Protein AF-A0A512J968-F1 (afdb_monomer_lite)

Foldseek 3Di:
DPDLVNLLVVLVVVLVVLVPDPQDPDLVVLVVSLVVLVVSLVSCVVSVHDPVSNVSSVVSNVVSVVVNVVVVVVVVVD

Radius of gyration: 14.03 Å; chains: 1; bounding box: 41×17×37 Å

Structure (mmCIF, N/CA/C/O backbone):
data_AF-A0A512J968-F1
#
_entry.id   AF-A0A512J968-F1
#
loop_
_atom_site.group_PDB
_atom_site.id
_atom_site.type_symbol
_atom_site.label_atom_id
_atom_site.label_alt_id
_atom_site.label_comp_id
_atom_site.label_asym_id
_atom_site.label_entity_id
_atom_site.label_seq_id
_atom_site.pdbx_PDB_ins_code
_atom_site.Cartn_x
_atom_site.Cartn_y
_atom_site.Cartn_z
_atom_site.occupancy
_atom_site.B_iso_or_equiv
_atom_site.auth_seq_id
_atom_site.auth_comp_id
_atom_site.auth_asym_id
_atom_site.auth_atom_id
_atom_site.pdbx_PDB_model_num
ATOM 1 N N . MET A 1 1 ? -24.564 -4.409 8.154 1.00 46.81 1 MET A N 1
ATOM 2 C CA . MET A 1 1 ? -23.476 -3.564 8.695 1.00 46.81 1 MET A CA 1
ATOM 3 C C . MET A 1 1 ? -22.233 -4.425 8.813 1.00 46.81 1 MET A C 1
ATOM 5 O O . MET A 1 1 ? -22.220 -5.320 9.646 1.00 46.81 1 MET A O 1
ATOM 9 N N . ILE A 1 2 ? -21.235 -4.227 7.950 1.00 53.62 2 ILE A N 1
ATOM 10 C CA . ILE A 1 2 ? -19.919 -4.849 8.152 1.00 53.62 2 ILE A CA 1
ATOM 11 C C . ILE A 1 2 ? -19.302 -4.167 9.375 1.00 53.62 2 ILE A C 1
ATOM 13 O O . ILE A 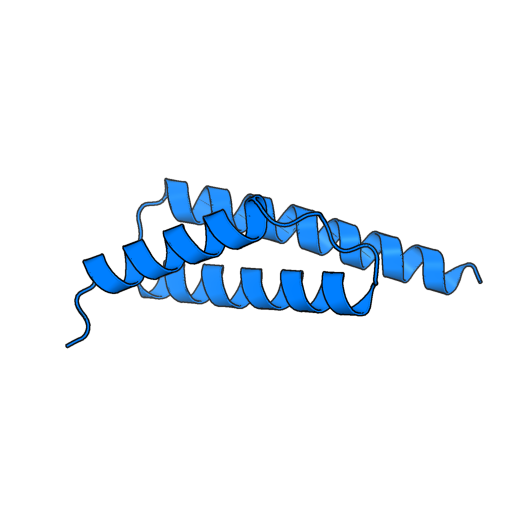1 2 ? -19.267 -2.939 9.448 1.00 53.62 2 ILE A O 1
ATOM 17 N N . ASN A 1 3 ? -18.908 -4.968 10.360 1.00 72.12 3 ASN A N 1
ATOM 18 C CA . ASN A 1 3 ? -18.387 -4.489 11.631 1.00 72.12 3 ASN A CA 1
ATOM 19 C C . ASN A 1 3 ? -17.032 -3.788 11.403 1.00 72.12 3 ASN A C 1
ATOM 21 O O . ASN A 1 3 ? -16.195 -4.313 10.664 1.00 72.12 3 ASN A O 1
ATOM 25 N N . ARG A 1 4 ? -16.809 -2.606 11.997 1.00 67.50 4 ARG A N 1
ATOM 26 C CA . ARG A 1 4 ? -15.573 -1.814 11.790 1.00 67.50 4 ARG A CA 1
ATOM 27 C C . ARG A 1 4 ? -14.324 -2.624 12.142 1.00 67.50 4 ARG A C 1
ATOM 29 O O . ARG A 1 4 ? -13.368 -2.643 11.370 1.00 67.50 4 ARG A O 1
ATOM 36 N N . ASP A 1 5 ? -14.410 -3.423 13.201 1.00 73.31 5 ASP A N 1
ATOM 37 C CA . ASP A 1 5 ? -13.342 -4.326 13.640 1.00 73.31 5 ASP A CA 1
ATOM 38 C C . ASP A 1 5 ? -13.011 -5.420 12.622 1.00 73.31 5 ASP A C 1
ATOM 40 O O . ASP A 1 5 ? -11.893 -5.931 12.587 1.00 73.31 5 ASP A O 1
ATOM 44 N N . THR A 1 6 ? -13.982 -5.835 11.808 1.00 83.12 6 THR A N 1
ATOM 45 C CA . THR A 1 6 ? -13.754 -6.811 10.736 1.00 83.12 6 THR A CA 1
ATOM 46 C C . THR A 1 6 ? -12.996 -6.161 9.582 1.00 83.12 6 THR A C 1
ATOM 48 O O . THR A 1 6 ? -12.126 -6.797 8.992 1.00 83.12 6 THR A O 1
ATOM 51 N N . ARG A 1 7 ? -13.278 -4.883 9.292 1.00 82.38 7 ARG A N 1
ATOM 52 C CA . ARG A 1 7 ? -12.618 -4.130 8.221 1.00 82.38 7 ARG A CA 1
ATOM 53 C C . ARG A 1 7 ? -11.174 -3.786 8.581 1.00 82.38 7 ARG A C 1
ATOM 55 O O . ARG A 1 7 ? -10.291 -4.070 7.781 1.00 82.38 7 ARG A O 1
ATOM 62 N N . ALA A 1 8 ? -10.928 -3.294 9.797 1.00 83.06 8 ALA A N 1
ATOM 63 C CA . ALA A 1 8 ? -9.575 -3.042 10.300 1.00 83.06 8 ALA A CA 1
ATOM 64 C C . ALA A 1 8 ? -8.712 -4.316 10.253 1.00 83.06 8 ALA A C 1
ATOM 66 O O . ALA A 1 8 ? -7.638 -4.314 9.662 1.00 83.06 8 ALA A O 1
ATOM 67 N N . ARG A 1 9 ? -9.237 -5.448 10.752 1.00 86.06 9 ARG A N 1
ATOM 68 C CA . ARG A 1 9 ? -8.547 -6.750 10.682 1.00 86.06 9 ARG A CA 1
ATOM 69 C C . ARG A 1 9 ? -8.254 -7.207 9.255 1.00 86.06 9 ARG A C 1
ATOM 71 O O . ARG A 1 9 ? -7.211 -7.809 9.019 1.00 86.06 9 ARG A O 1
ATOM 78 N N . SER A 1 10 ? -9.166 -6.956 8.318 1.00 89.31 10 SER A N 1
ATOM 79 C CA . SER A 1 10 ? -8.958 -7.294 6.906 1.00 89.31 10 SER A CA 1
ATOM 80 C C . SER A 1 10 ? -7.828 -6.473 6.288 1.00 89.31 10 SER A C 1
ATOM 82 O O . SER A 1 10 ? -7.007 -7.031 5.568 1.00 89.31 10 SER A O 1
ATOM 84 N N . ILE A 1 11 ? -7.773 -5.175 6.595 1.00 90.31 11 ILE A N 1
ATOM 85 C CA . ILE A 1 11 ? -6.729 -4.262 6.1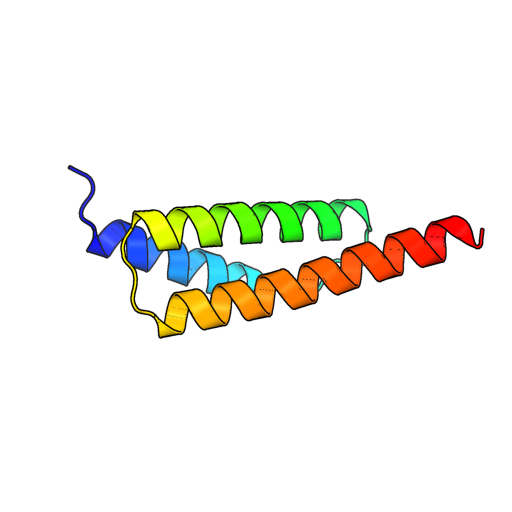17 1.00 90.31 11 ILE A CA 1
ATOM 86 C C . ILE A 1 11 ? -5.372 -4.677 6.681 1.00 90.31 11 ILE A C 1
ATOM 88 O O . ILE A 1 11 ? -4.444 -4.900 5.912 1.00 90.31 11 ILE A O 1
ATOM 92 N N . THR A 1 12 ? -5.272 -4.880 7.999 1.00 89.56 12 THR A N 1
ATOM 93 C CA . THR A 1 12 ? -4.025 -5.329 8.635 1.00 89.56 12 THR A CA 1
ATOM 94 C C . THR A 1 12 ? -3.546 -6.655 8.054 1.00 89.56 12 THR A C 1
ATOM 96 O O . THR A 1 12 ? -2.370 -6.797 7.741 1.00 89.56 12 THR A O 1
ATOM 99 N N . ARG A 1 13 ? -4.447 -7.628 7.857 1.00 92.00 13 ARG A N 1
ATOM 100 C CA . ARG A 1 13 ? -4.077 -8.919 7.262 1.00 92.00 13 ARG A CA 1
ATOM 101 C C . ARG A 1 13 ? -3.536 -8.754 5.845 1.00 92.00 13 ARG A C 1
ATOM 103 O O . ARG A 1 13 ? -2.587 -9.446 5.493 1.00 92.00 13 ARG A O 1
ATOM 110 N N . ARG A 1 14 ? -4.138 -7.878 5.034 1.00 92.19 14 ARG A N 1
ATOM 111 C CA . ARG A 1 14 ? -3.664 -7.687 3.663 1.00 92.19 14 ARG A CA 1
ATOM 112 C C . ARG A 1 14 ? -2.330 -6.951 3.621 1.00 92.19 14 ARG A C 1
ATOM 114 O O . ARG A 1 14 ? -1.461 -7.387 2.881 1.00 92.19 14 ARG A O 1
ATOM 121 N N . LEU A 1 15 ? -2.138 -5.937 4.465 1.00 90.75 15 LEU A N 1
ATOM 122 C CA . LEU A 1 15 ? -0.837 -5.288 4.621 1.00 90.75 15 LEU A CA 1
ATOM 123 C C . LEU A 1 15 ? 0.249 -6.303 5.001 1.00 90.75 15 LEU A C 1
ATOM 125 O O . LEU A 1 15 ? 1.281 -6.350 4.347 1.00 90.75 15 LEU A O 1
ATOM 129 N N . LEU A 1 16 ? -0.003 -7.157 5.998 1.00 90.50 16 LEU A N 1
ATOM 130 C CA . LEU A 1 16 ? 0.953 -8.196 6.399 1.00 90.50 16 LEU A CA 1
ATOM 131 C C . LEU A 1 16 ? 1.282 -9.152 5.247 1.00 90.50 16 LEU A C 1
ATOM 133 O O . LEU A 1 16 ? 2.451 -9.418 5.010 1.00 90.50 16 LEU A O 1
ATOM 137 N N . SER A 1 17 ? 0.277 -9.594 4.485 1.00 92.06 17 SER A N 1
ATOM 138 C CA . SER A 1 17 ? 0.493 -10.419 3.286 1.00 92.06 17 SER A CA 1
ATOM 139 C C . SER A 1 17 ? 1.420 -9.732 2.280 1.00 92.06 17 SER A C 1
ATOM 141 O O . SER A 1 17 ? 2.338 -10.365 1.781 1.00 92.06 17 SER A O 1
ATOM 143 N N . ILE A 1 18 ? 1.207 -8.440 2.009 1.00 88.88 18 ILE A N 1
ATOM 144 C CA . ILE A 1 18 ? 2.033 -7.666 1.070 1.00 88.88 18 ILE A CA 1
ATOM 145 C C . ILE A 1 18 ? 3.475 -7.537 1.576 1.00 88.88 18 ILE A C 1
ATOM 147 O O . ILE A 1 18 ? 4.404 -7.622 0.783 1.00 88.88 18 ILE A O 1
ATOM 151 N N . LEU A 1 19 ? 3.668 -7.340 2.883 1.00 86.50 19 LEU A N 1
ATOM 152 C CA . LEU A 1 19 ? 4.996 -7.203 3.492 1.00 86.50 19 LEU A CA 1
ATOM 153 C C . LEU A 1 19 ? 5.754 -8.537 3.603 1.00 86.50 19 LEU A C 1
ATOM 155 O O . LEU A 1 19 ? 6.981 -8.539 3.667 1.00 86.50 19 LEU A O 1
ATOM 159 N N . GLU A 1 20 ? 5.039 -9.661 3.659 1.00 90.31 20 GLU A N 1
ATOM 160 C CA . GLU A 1 20 ? 5.616 -11.012 3.656 1.00 90.31 20 GLU A CA 1
ATOM 161 C C . GLU A 1 20 ? 5.957 -11.502 2.238 1.00 90.31 20 GLU A C 1
ATOM 163 O O . GLU A 1 20 ? 6.801 -12.388 2.072 1.00 90.31 20 GLU A O 1
ATOM 168 N N . GLU A 1 21 ? 5.313 -10.940 1.214 1.00 85.94 21 GLU A N 1
ATOM 169 C CA . GLU A 1 21 ? 5.603 -11.226 -0.188 1.00 85.94 21 GLU A CA 1
ATOM 170 C C . GLU A 1 21 ? 6.957 -10.608 -0.607 1.00 85.94 21 GLU A C 1
ATOM 172 O O . GLU A 1 21 ? 7.323 -9.513 -0.168 1.00 85.94 21 GLU A O 1
ATOM 177 N N . PRO A 1 22 ? 7.746 -11.293 -1.458 1.00 82.94 22 PRO A N 1
ATOM 178 C CA . PRO A 1 22 ? 8.976 -10.716 -1.985 1.00 82.94 22 PRO A CA 1
ATOM 179 C C . PRO A 1 22 ? 8.662 -9.478 -2.834 1.00 82.94 22 PRO A C 1
ATOM 181 O O . PRO A 1 22 ? 7.674 -9.457 -3.568 1.00 82.94 22 PRO A O 1
ATOM 184 N N . ILE A 1 23 ? 9.540 -8.469 -2.779 1.00 78.00 23 ILE A N 1
ATOM 185 C CA . ILE A 1 23 ? 9.411 -7.264 -3.610 1.00 78.00 23 ILE A CA 1
ATOM 186 C C . ILE A 1 23 ? 9.364 -7.689 -5.089 1.00 78.00 23 ILE A C 1
ATOM 188 O O . ILE A 1 23 ? 10.273 -8.403 -5.533 1.00 78.00 23 ILE A O 1
ATOM 192 N N . PRO A 1 24 ? 8.351 -7.264 -5.864 1.00 85.69 24 PRO A N 1
ATOM 193 C CA . PRO A 1 24 ? 8.247 -7.647 -7.260 1.00 85.69 24 PRO A CA 1
ATOM 194 C C . PRO A 1 24 ? 9.418 -7.089 -8.072 1.00 85.69 24 PRO A C 1
ATOM 196 O O . PRO A 1 24 ? 9.782 -5.917 -7.952 1.00 85.69 24 PRO A O 1
ATOM 199 N N . CYS A 1 25 ? 10.006 -7.926 -8.924 1.00 84.69 25 CYS A N 1
ATOM 200 C CA . CYS A 1 25 ? 11.040 -7.499 -9.870 1.00 84.69 25 CYS A CA 1
ATOM 201 C C . CYS A 1 25 ? 10.452 -6.939 -11.171 1.00 84.69 25 CYS A C 1
ATOM 203 O O . CYS A 1 25 ? 11.120 -6.163 -11.849 1.00 84.69 25 CYS A O 1
ATOM 205 N N . ASP A 1 26 ? 9.236 -7.351 -11.538 1.00 90.25 26 ASP A N 1
ATOM 206 C CA . ASP A 1 26 ? 8.585 -6.897 -12.762 1.00 90.25 26 ASP A CA 1
ATOM 207 C C . ASP A 1 26 ? 7.952 -5.502 -12.564 1.00 90.25 26 ASP A C 1
ATOM 209 O O . ASP A 1 26 ? 7.238 -5.294 -11.578 1.00 90.25 26 ASP A O 1
ATOM 213 N N . PRO A 1 27 ? 8.168 -4.538 -13.481 1.00 89.00 27 PRO A N 1
ATOM 214 C CA . PRO A 1 27 ? 7.619 -3.187 -13.353 1.00 89.00 27 PRO A CA 1
ATOM 215 C C . PRO A 1 27 ? 6.087 -3.120 -13.288 1.00 89.00 27 PRO A C 1
ATOM 217 O O . PRO A 1 27 ? 5.540 -2.210 -12.661 1.00 89.00 27 PRO A O 1
ATOM 220 N N . MET A 1 28 ? 5.374 -4.044 -13.943 1.00 90.38 28 MET A N 1
ATOM 221 C CA . MET A 1 28 ? 3.912 -4.096 -13.871 1.00 90.38 28 MET A CA 1
ATOM 222 C C . MET A 1 28 ? 3.456 -4.609 -12.513 1.00 90.38 28 MET A C 1
ATOM 224 O O . MET A 1 28 ? 2.552 -4.017 -11.927 1.00 90.38 28 MET A O 1
ATOM 228 N N . ASP A 1 29 ? 4.127 -5.624 -11.974 1.00 90.81 29 ASP A N 1
ATOM 229 C CA . ASP A 1 29 ? 3.820 -6.145 -10.643 1.00 90.81 29 ASP A CA 1
ATOM 230 C C . ASP A 1 29 ? 4.131 -5.110 -9.543 1.00 90.81 29 ASP A C 1
ATOM 232 O O . ASP A 1 29 ? 3.346 -4.948 -8.608 1.00 90.81 29 ASP A O 1
ATOM 236 N N . GLN A 1 30 ? 5.212 -4.332 -9.686 1.00 91.44 30 GLN A N 1
ATOM 237 C CA . GLN A 1 30 ? 5.522 -3.199 -8.799 1.00 91.44 30 GLN A CA 1
ATOM 238 C C . GLN A 1 30 ? 4.422 -2.130 -8.833 1.00 91.44 30 GLN A C 1
ATOM 240 O O . GLN A 1 30 ? 3.984 -1.640 -7.790 1.00 91.44 30 GLN A O 1
ATOM 245 N N . HIS A 1 31 ? 3.941 -1.782 -10.029 1.00 93.12 31 HIS A N 1
ATOM 246 C CA . HIS A 1 31 ? 2.844 -0.830 -10.184 1.00 93.12 31 HIS A CA 1
ATOM 247 C C . HIS A 1 31 ? 1.537 -1.369 -9.584 1.00 93.12 31 HIS A C 1
ATOM 249 O O . HIS A 1 31 ? 0.834 -0.638 -8.888 1.00 93.12 31 HIS A O 1
ATOM 255 N N . SER A 1 32 ? 1.219 -2.648 -9.800 1.00 93.75 32 SER A N 1
ATOM 256 C CA . SER A 1 32 ? 0.048 -3.300 -9.207 1.00 93.75 32 SER A CA 1
ATOM 257 C C . SER A 1 32 ? 0.096 -3.298 -7.679 1.00 93.75 32 SER A C 1
ATOM 259 O O . SER A 1 32 ? -0.899 -2.935 -7.052 1.00 93.75 32 SER A O 1
ATOM 261 N N . GLN A 1 33 ? 1.245 -3.619 -7.080 1.00 93.19 33 GLN A N 1
ATOM 262 C CA . GLN A 1 33 ? 1.430 -3.573 -5.628 1.00 93.19 33 GLN A CA 1
ATOM 263 C C . GLN A 1 33 ? 1.282 -2.142 -5.081 1.00 93.19 33 GLN A C 1
ATOM 265 O O . GLN A 1 33 ? 0.632 -1.930 -4.057 1.00 93.19 33 GLN A O 1
ATOM 270 N N . TYR A 1 34 ? 1.817 -1.140 -5.786 1.00 94.69 34 TYR A N 1
ATOM 271 C CA . TYR A 1 34 ? 1.636 0.268 -5.427 1.00 94.69 34 TYR A CA 1
ATOM 272 C C . TYR A 1 34 ? 0.159 0.699 -5.462 1.00 94.69 34 TYR A C 1
ATOM 274 O O . TYR A 1 34 ? -0.322 1.347 -4.529 1.00 94.69 34 TYR A O 1
ATOM 282 N N . CYS A 1 35 ? -0.582 0.319 -6.508 1.00 95.81 35 CYS A N 1
ATOM 283 C CA . CYS A 1 35 ? -2.018 0.590 -6.603 1.00 95.81 35 CYS A CA 1
ATOM 284 C C . CYS A 1 35 ? -2.805 -0.078 -5.472 1.00 95.81 35 CYS A C 1
ATOM 286 O O . CYS A 1 35 ? -3.679 0.551 -4.879 1.00 95.81 35 CYS A O 1
ATOM 288 N N . GLU A 1 36 ? -2.472 -1.321 -5.132 1.00 95.06 36 GLU A N 1
ATOM 289 C CA . GLU A 1 36 ? -3.113 -2.022 -4.024 1.00 95.06 36 GLU A CA 1
ATOM 290 C C . GLU A 1 36 ? -2.881 -1.313 -2.679 1.00 95.06 36 GLU A C 1
ATOM 292 O O . GLU A 1 36 ? -3.815 -1.144 -1.892 1.00 95.06 36 GLU A O 1
ATOM 297 N N . LEU A 1 37 ? -1.663 -0.830 -2.421 1.00 95.88 37 LEU A N 1
ATOM 298 C CA . LEU A 1 37 ? -1.345 -0.078 -1.203 1.00 95.88 37 LEU A CA 1
ATOM 299 C C . LEU A 1 37 ? -2.101 1.260 -1.123 1.00 95.88 37 LEU A C 1
ATOM 301 O O . LEU A 1 37 ? -2.573 1.623 -0.046 1.00 95.88 37 LEU A O 1
ATOM 305 N N . LEU A 1 38 ? -2.297 1.954 -2.250 1.00 95.62 38 LEU A N 1
ATOM 306 C CA . LEU A 1 38 ? -3.156 3.146 -2.330 1.00 95.62 38 LEU A CA 1
ATOM 307 C C . LEU A 1 38 ? -4.616 2.838 -1.963 1.00 95.62 38 LEU A C 1
ATOM 309 O O . LEU A 1 38 ? -5.253 3.589 -1.218 1.00 95.62 38 LEU A O 1
ATOM 313 N N . GLU A 1 39 ? -5.159 1.733 -2.477 1.00 95.25 39 GLU A N 1
ATOM 314 C CA . GLU A 1 39 ? -6.526 1.305 -2.167 1.00 95.25 39 GLU A CA 1
ATOM 315 C C . GLU A 1 39 ? -6.677 0.920 -0.690 1.00 95.25 39 GLU A C 1
ATOM 317 O O . GLU A 1 39 ? -7.671 1.283 -0.051 1.00 95.25 39 GLU A O 1
ATOM 322 N N . LEU A 1 40 ? -5.678 0.235 -0.123 1.00 93.94 40 LEU A N 1
ATOM 323 C CA . LEU A 1 40 ? -5.648 -0.129 1.292 1.00 93.94 40 LEU A CA 1
ATOM 324 C C . LEU A 1 40 ? -5.552 1.095 2.203 1.00 93.94 40 LEU A C 1
ATOM 326 O O . LEU A 1 40 ? -6.288 1.157 3.188 1.00 93.94 40 LEU A O 1
ATOM 330 N N . GLU A 1 41 ? -4.715 2.079 1.873 1.00 94.12 41 GLU A N 1
ATOM 331 C CA . GLU A 1 41 ? -4.615 3.341 2.613 1.00 94.12 41 GLU A CA 1
ATOM 332 C C . GLU A 1 41 ? -5.957 4.091 2.608 1.00 94.12 41 GLU A C 1
ATOM 334 O O . GLU A 1 41 ? -6.468 4.482 3.661 1.00 94.12 41 GLU A O 1
ATOM 339 N N . SER A 1 42 ? -6.601 4.208 1.443 1.00 92.69 42 SER A N 1
ATOM 340 C CA . SER A 1 42 ? -7.926 4.827 1.334 1.00 92.69 42 SER A CA 1
ATOM 341 C C . SER A 1 42 ? -8.982 4.061 2.145 1.00 92.69 42 SER A C 1
ATOM 343 O O . SER A 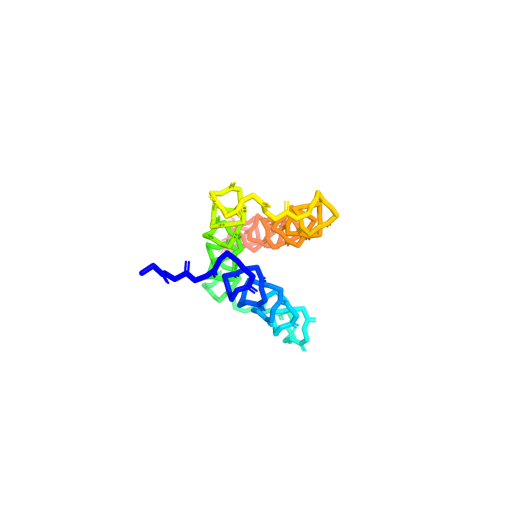1 42 ? -9.779 4.642 2.895 1.00 92.69 42 SER A O 1
ATOM 345 N N . ALA A 1 43 ? -8.971 2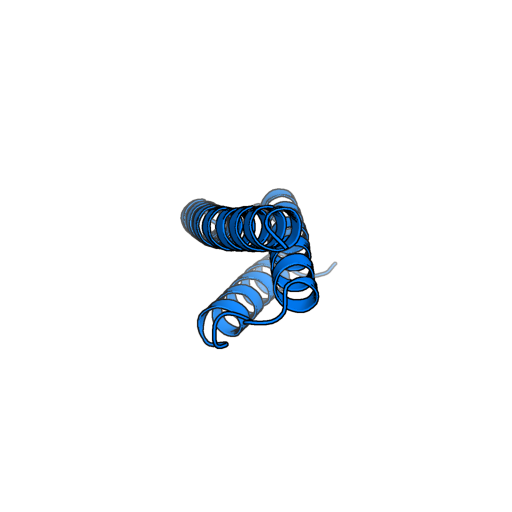.727 2.070 1.00 91.38 43 ALA A N 1
ATOM 346 C CA . ALA A 1 43 ? -9.864 1.887 2.856 1.00 91.38 43 ALA A CA 1
ATOM 347 C C . ALA A 1 43 ? -9.625 2.049 4.367 1.00 91.38 43 ALA A C 1
ATOM 349 O O . ALA A 1 43 ? -10.595 2.078 5.128 1.00 91.38 43 ALA A O 1
ATOM 350 N N . ALA A 1 44 ? -8.372 2.200 4.792 1.00 90.56 44 ALA A N 1
ATOM 351 C CA . ALA A 1 44 ? -7.971 2.414 6.177 1.00 90.56 44 ALA A CA 1
ATOM 352 C C . ALA A 1 44 ? -8.450 3.767 6.711 1.00 90.56 44 ALA A C 1
ATOM 354 O O . ALA A 1 44 ? -9.076 3.817 7.774 1.00 90.56 44 ALA A O 1
ATOM 355 N N . GLN A 1 45 ? -8.275 4.835 5.930 1.00 89.81 45 GLN A N 1
ATOM 356 C CA . GLN A 1 45 ? -8.773 6.171 6.259 1.00 89.81 45 GLN A CA 1
ATOM 357 C C . GLN A 1 45 ? -10.301 6.168 6.424 1.00 89.81 45 GLN A C 1
ATOM 359 O O . GLN A 1 45 ? -10.824 6.669 7.419 1.00 89.81 45 GLN A O 1
ATOM 364 N N . THR A 1 46 ? -11.038 5.524 5.508 1.00 88.81 46 THR A N 1
ATOM 365 C CA . THR A 1 46 ? -12.512 5.434 5.60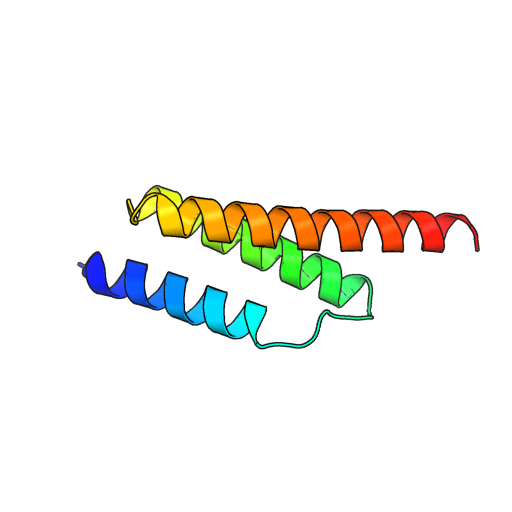7 1.00 88.81 46 THR A CA 1
ATOM 366 C C . THR A 1 46 ? -13.002 4.529 6.739 1.00 88.81 46 THR A C 1
ATOM 368 O O . THR A 1 46 ? -14.132 4.677 7.208 1.00 88.81 46 THR A O 1
ATOM 371 N N . ALA A 1 47 ? -12.184 3.568 7.168 1.00 84.75 47 ALA A N 1
ATOM 372 C CA . ALA A 1 47 ? -12.506 2.652 8.254 1.00 84.75 47 ALA A CA 1
ATOM 373 C C . ALA A 1 47 ? -12.174 3.218 9.646 1.00 84.75 47 ALA A C 1
ATOM 375 O O . ALA A 1 47 ? -12.539 2.574 10.631 1.00 84.75 47 ALA A O 1
ATOM 376 N N . CYS A 1 48 ? -11.546 4.400 9.727 1.00 82.75 48 CYS A N 1
ATOM 377 C CA . CYS A 1 48 ? -11.041 5.000 10.966 1.00 82.75 48 CYS A CA 1
ATOM 378 C C . CYS A 1 48 ? -10.185 4.009 11.770 1.00 82.75 48 CYS A C 1
ATOM 380 O O . CYS A 1 48 ? -10.429 3.801 12.959 1.00 82.75 48 CYS A O 1
ATOM 382 N N . VAL A 1 49 ? -9.241 3.340 11.099 1.00 86.50 49 VAL A N 1
ATOM 383 C CA . VAL A 1 49 ? -8.282 2.463 11.785 1.00 86.50 49 VAL A CA 1
ATOM 384 C C . VAL A 1 49 ? -7.344 3.274 12.685 1.00 86.50 49 VAL A C 1
ATOM 386 O O . VAL A 1 49 ? -7.251 4.494 12.566 1.00 86.50 49 VAL A O 1
ATOM 389 N N . GLU A 1 50 ? -6.640 2.581 13.578 1.00 88.69 50 GLU A N 1
ATOM 390 C CA . GLU A 1 50 ? -5.615 3.180 14.433 1.00 88.69 50 GLU A CA 1
ATOM 391 C C . GLU A 1 50 ? -4.533 3.899 13.613 1.00 88.69 50 GLU A C 1
ATOM 393 O O . GLU A 1 50 ? -4.105 3.397 12.571 1.00 88.69 50 GLU A O 1
ATOM 398 N N . GLN A 1 51 ? -4.047 5.036 14.122 1.00 90.38 51 GLN A N 1
ATOM 399 C CA . GLN A 1 51 ? -3.075 5.879 13.416 1.00 90.38 51 GLN A CA 1
ATOM 400 C C . GLN A 1 51 ? -1.804 5.112 13.031 1.00 90.38 51 GLN A C 1
ATOM 402 O O . GLN A 1 51 ? -1.337 5.246 11.907 1.00 90.38 51 GLN A O 1
ATOM 407 N N . TRP A 1 52 ? -1.302 4.240 13.910 1.00 90.25 52 TRP A N 1
ATOM 408 C CA . TRP A 1 52 ? -0.096 3.458 13.628 1.00 90.25 52 TRP A CA 1
ATOM 409 C C . TRP A 1 52 ? -0.243 2.590 12.367 1.00 90.25 52 TRP A C 1
ATOM 411 O O . TRP A 1 52 ? 0.717 2.418 11.631 1.00 90.25 52 TRP A O 1
ATOM 421 N N . LEU A 1 53 ? -1.441 2.067 12.075 1.00 88.88 53 LEU A N 1
ATOM 422 C CA . LEU A 1 53 ? -1.669 1.245 10.884 1.00 88.88 53 LEU A CA 1
ATOM 423 C C . LEU A 1 53 ? -1.696 2.096 9.608 1.00 88.88 53 LEU A C 1
ATOM 425 O O . LEU A 1 53 ? -1.298 1.618 8.548 1.00 88.88 53 LEU A O 1
ATOM 429 N N . LEU A 1 54 ? -2.173 3.341 9.705 1.00 92.81 54 LEU A N 1
ATOM 430 C CA . LEU A 1 54 ? -2.092 4.304 8.605 1.00 92.81 54 LEU A CA 1
ATOM 431 C C . LEU A 1 54 ? -0.638 4.666 8.311 1.00 92.81 54 LEU A C 1
ATOM 433 O O . LEU A 1 54 ? -0.259 4.692 7.145 1.00 92.81 54 LEU A O 1
ATOM 437 N N . ASP A 1 55 ? 0.165 4.878 9.354 1.00 93.81 55 ASP A N 1
ATOM 438 C CA . ASP A 1 55 ? 1.584 5.205 9.211 1.00 93.81 55 ASP A CA 1
ATOM 439 C C . ASP A 1 55 ? 2.341 4.055 8.516 1.00 93.81 55 ASP A C 1
ATOM 441 O O . ASP A 1 55 ? 3.068 4.287 7.551 1.00 93.81 55 ASP A O 1
ATOM 445 N N . GLU A 1 56 ? 2.101 2.801 8.919 1.00 93.62 56 GLU A N 1
ATOM 446 C CA . GLU A 1 56 ? 2.693 1.620 8.266 1.00 93.62 56 GLU A CA 1
ATOM 447 C C . GLU A 1 56 ? 2.252 1.470 6.798 1.00 93.62 56 GLU A C 1
ATOM 449 O O . GLU A 1 56 ? 3.069 1.173 5.924 1.00 93.62 56 GLU A O 1
ATOM 454 N N . LEU A 1 57 ? 0.969 1.710 6.495 1.00 93.62 57 LEU A N 1
ATOM 455 C CA . LEU A 1 57 ? 0.465 1.708 5.114 1.00 93.62 57 LEU A CA 1
ATOM 456 C C . LEU A 1 57 ? 1.137 2.785 4.267 1.00 93.62 57 LEU A C 1
ATOM 458 O O . LEU A 1 57 ? 1.494 2.525 3.118 1.00 93.62 57 LEU A O 1
ATOM 462 N N . GLN A 1 58 ? 1.319 3.977 4.831 1.00 94.75 58 GLN A N 1
ATOM 463 C CA . GLN A 1 58 ? 1.965 5.082 4.145 1.00 94.75 58 GLN A CA 1
ATOM 464 C C . GLN A 1 58 ? 3.433 4.758 3.839 1.00 94.75 58 GLN A C 1
ATOM 466 O O . GLN A 1 58 ? 3.860 4.945 2.700 1.00 94.75 58 GLN A O 1
ATOM 471 N N . ILE A 1 59 ? 4.175 4.209 4.806 1.00 94.81 59 ILE A N 1
ATOM 472 C CA . ILE A 1 59 ? 5.570 3.781 4.619 1.00 94.81 59 ILE A CA 1
ATOM 473 C C . ILE A 1 59 ? 5.664 2.724 3.512 1.00 94.81 59 ILE A C 1
ATOM 475 O O . ILE A 1 59 ? 6.468 2.860 2.587 1.00 94.81 59 ILE A O 1
ATOM 479 N N . ALA A 1 60 ? 4.815 1.693 3.566 1.00 93.69 60 ALA A N 1
ATOM 480 C CA . ALA A 1 60 ? 4.798 0.635 2.560 1.00 93.69 60 ALA A CA 1
ATOM 481 C C . ALA A 1 60 ? 4.484 1.190 1.161 1.00 93.69 60 ALA A C 1
ATOM 483 O O . ALA A 1 60 ? 5.156 0.852 0.183 1.00 93.69 60 ALA A O 1
ATOM 484 N N . ARG A 1 61 ? 3.491 2.083 1.060 1.00 95.44 61 ARG A N 1
ATOM 485 C CA . ARG A 1 61 ? 3.111 2.738 -0.196 1.00 95.44 61 ARG A CA 1
ATOM 486 C C . ARG A 1 61 ? 4.247 3.583 -0.764 1.00 95.44 61 ARG A C 1
ATOM 488 O O . ARG A 1 61 ? 4.482 3.544 -1.970 1.00 95.44 61 ARG A O 1
ATOM 495 N N . GLU A 1 62 ? 4.923 4.368 0.068 1.00 95.56 62 GLU A N 1
ATOM 496 C CA . GLU A 1 62 ? 6.037 5.220 -0.360 1.00 95.56 62 GLU A CA 1
ATOM 497 C C . GLU A 1 62 ? 7.198 4.385 -0.910 1.00 95.56 62 GLU A C 1
ATOM 499 O O . GLU A 1 62 ? 7.685 4.682 -2.002 1.00 95.56 62 GLU A O 1
ATOM 504 N N . ALA A 1 63 ? 7.556 3.289 -0.235 1.00 92.38 63 ALA A N 1
ATOM 505 C CA . ALA A 1 63 ? 8.581 2.358 -0.708 1.00 92.38 63 ALA A CA 1
ATOM 506 C C . ALA A 1 63 ? 8.210 1.707 -2.055 1.00 92.38 63 ALA A C 1
ATOM 508 O O . ALA A 1 63 ? 9.029 1.658 -2.975 1.00 92.38 63 ALA A O 1
ATOM 509 N N . ALA A 1 64 ? 6.959 1.257 -2.213 1.00 92.69 64 ALA A N 1
ATOM 510 C CA . ALA A 1 64 ? 6.477 0.713 -3.484 1.00 92.69 64 ALA A CA 1
ATOM 511 C C . ALA A 1 64 ? 6.479 1.776 -4.601 1.00 92.69 64 ALA A C 1
ATOM 513 O O . ALA A 1 64 ? 6.846 1.492 -5.740 1.00 92.69 64 ALA A O 1
ATOM 514 N N . GLY A 1 65 ? 6.118 3.021 -4.275 1.00 93.44 65 GLY A N 1
ATOM 515 C CA . GLY A 1 65 ? 6.147 4.140 -5.216 1.00 93.44 65 GLY A CA 1
ATOM 516 C C . GLY A 1 65 ? 7.560 4.468 -5.698 1.00 93.44 65 GLY A C 1
ATOM 517 O O . GLY A 1 65 ? 7.762 4.716 -6.887 1.00 93.44 65 GLY A O 1
ATOM 518 N N . GLU A 1 66 ? 8.552 4.421 -4.807 1.00 94.12 66 GLU A N 1
ATOM 519 C CA . GLU A 1 66 ? 9.959 4.587 -5.177 1.00 94.12 66 GLU A CA 1
ATOM 520 C C . GLU A 1 66 ? 10.417 3.488 -6.144 1.00 94.12 66 GLU A C 1
ATOM 522 O O . GLU A 1 66 ? 11.008 3.804 -7.178 1.00 94.12 66 GLU A O 1
ATOM 527 N N . ALA A 1 67 ? 10.071 2.223 -5.881 1.00 90.94 67 ALA A N 1
ATOM 528 C CA . ALA A 1 67 ? 10.399 1.112 -6.776 1.00 90.94 67 ALA A CA 1
ATOM 529 C C . ALA A 1 67 ? 9.837 1.327 -8.195 1.00 90.94 67 ALA A C 1
ATOM 531 O O . ALA A 1 67 ? 10.569 1.188 -9.177 1.00 90.94 67 ALA A O 1
ATOM 532 N N . VAL A 1 68 ? 8.581 1.777 -8.309 1.00 92.81 68 VAL A N 1
ATOM 533 C CA . VAL A 1 68 ? 7.955 2.115 -9.602 1.00 92.81 68 VAL A CA 1
ATOM 534 C C . VAL A 1 68 ? 8.707 3.241 -10.319 1.00 92.81 68 VAL A C 1
ATOM 536 O O . VAL A 1 68 ? 8.932 3.171 -11.531 1.00 92.81 68 VAL A O 1
ATOM 539 N N . LEU A 1 69 ? 9.118 4.288 -9.596 1.00 93.12 69 LEU A N 1
ATOM 540 C CA . LEU A 1 69 ? 9.874 5.403 -10.175 1.00 93.12 69 LEU A CA 1
ATOM 541 C C . LEU A 1 69 ? 11.268 4.975 -10.650 1.00 93.12 69 LEU A C 1
ATOM 543 O O . LEU A 1 69 ? 11.723 5.443 -11.701 1.00 93.12 69 LEU A O 1
ATOM 547 N N . VAL A 1 70 ? 11.932 4.085 -9.910 1.00 90.88 70 VAL A N 1
ATOM 548 C CA . VAL A 1 70 ? 13.221 3.498 -10.294 1.00 90.88 70 VAL A CA 1
ATOM 549 C C . VAL A 1 70 ? 13.060 2.685 -11.575 1.00 90.88 70 VAL A C 1
ATOM 551 O O . VAL A 1 70 ? 13.730 2.991 -12.561 1.00 90.88 70 VAL A O 1
ATOM 554 N N . ALA A 1 71 ? 12.108 1.751 -11.621 1.00 88.62 71 ALA A N 1
ATOM 555 C CA . ALA A 1 71 ? 11.860 0.926 -12.802 1.00 88.62 71 ALA A CA 1
ATOM 556 C C . ALA A 1 71 ? 11.508 1.765 -14.043 1.00 88.62 71 ALA A C 1
ATOM 558 O O . ALA A 1 71 ? 12.038 1.541 -15.133 1.00 88.62 71 ALA A O 1
ATOM 559 N N . ALA A 1 72 ? 10.675 2.800 -13.886 1.00 88.81 72 ALA A N 1
ATOM 560 C CA . ALA A 1 72 ? 10.356 3.730 -14.970 1.00 88.81 72 ALA A CA 1
ATOM 561 C C . ALA A 1 72 ? 11.581 4.533 -15.446 1.00 88.81 72 ALA A C 1
ATOM 563 O O . ALA A 1 72 ? 11.704 4.847 -16.633 1.00 88.81 72 ALA A O 1
ATOM 564 N N . SER A 1 73 ? 12.490 4.879 -14.532 1.00 89.06 73 SER A N 1
ATOM 565 C CA . SER A 1 73 ? 13.730 5.592 -14.856 1.00 89.06 73 SER A CA 1
ATOM 566 C C . SER A 1 73 ? 14.728 4.699 -15.592 1.00 89.06 73 SER A C 1
ATOM 568 O O . SER A 1 73 ? 15.391 5.164 -16.519 1.00 89.06 73 SER A O 1
ATOM 570 N N . GLU A 1 74 ? 14.820 3.426 -15.215 1.00 87.88 74 GLU A N 1
ATOM 571 C CA . GLU A 1 74 ? 15.651 2.426 -15.887 1.00 87.88 74 GLU A CA 1
ATOM 572 C C . GLU A 1 74 ? 15.128 2.119 -17.291 1.00 87.88 74 GLU A C 1
ATOM 574 O O . GLU A 1 74 ? 15.899 2.164 -18.248 1.00 87.88 74 GLU A O 1
ATOM 579 N N . ALA A 1 75 ? 13.813 1.945 -17.450 1.00 84.12 75 ALA A N 1
ATOM 580 C CA . ALA A 1 75 ? 13.184 1.712 -18.749 1.00 84.12 75 ALA A CA 1
ATOM 581 C C . ALA A 1 75 ? 13.437 2.841 -19.766 1.00 84.12 75 ALA A C 1
ATOM 583 O O . ALA A 1 75 ? 13.451 2.592 -20.964 1.00 84.12 75 ALA A O 1
ATOM 584 N N . ARG A 1 76 ? 13.656 4.084 -19.310 1.00 78.88 76 ARG A N 1
ATOM 585 C CA . ARG A 1 76 ? 13.981 5.233 -20.180 1.00 78.88 76 ARG A CA 1
ATOM 586 C C . ARG A 1 76 ? 15.442 5.295 -20.625 1.00 78.88 76 ARG A C 1
ATOM 588 O O . ARG A 1 76 ? 15.761 6.091 -21.505 1.00 78.88 76 ARG A O 1
ATOM 595 N N 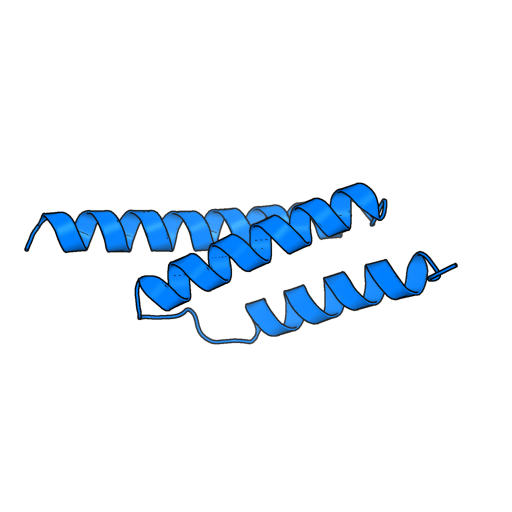. ARG A 1 77 ? 16.342 4.556 -19.972 1.00 80.94 77 ARG A N 1
ATOM 596 C CA . ARG A 1 77 ? 17.774 4.515 -20.321 1.00 80.94 77 ARG A CA 1
ATOM 597 C C . ARG A 1 77 ? 18.085 3.489 -21.416 1.00 80.94 77 ARG A C 1
ATOM 599 O O . ARG A 1 77 ? 19.195 3.523 -21.945 1.00 80.94 77 ARG A O 1
ATOM 606 N N . HIS A 1 78 ? 17.135 2.609 -21.723 1.00 58.41 78 HIS A N 1
ATOM 607 C CA . HIS A 1 78 ? 17.214 1.551 -22.731 1.00 58.41 78 HIS A CA 1
ATOM 608 C C . HIS A 1 78 ? 16.374 1.893 -23.964 1.00 58.41 78 HIS A C 1
ATOM 610 O O . HIS A 1 78 ? 16.746 1.400 -25.051 1.00 58.41 78 HIS A O 1
#

Sequence (78 aa):
MINRDTRARSITRRLLSILEEPIPCDPMDQHSQYCELLELESAAQTACVEQWLLDELQIAREAAGEAVLVAASEARRH

Secondary structure (DSSP, 8-state):
---HHHHHHHHHHHHHHHHHSPPP-SHHHHHHHHHHHHHHHHHHHHHT--HHHHHHHHHHHHHHHHHHHHHHHHHTT-

pLDDT: mean 87.96, std 8.95, range [46.81, 95.88]

Organism: NCBI:txid944322